Protein AF-A0A9D4A7J2-F1 (afdb_monomer_lite)

Radius of gyration: 13.28 Å; chains: 1; bounding box: 36×20×30 Å

Structure (mmCIF, N/CA/C/O backbone):
data_AF-A0A9D4A7J2-F1
#
_entry.id   AF-A0A9D4A7J2-F1
#
loop_
_atom_site.group_PDB
_atom_site.id
_atom_site.type_symbol
_atom_site.label_atom_id
_atom_site.label_alt_id
_atom_site.label_comp_id
_atom_site.label_asym_id
_atom_site.label_entity_id
_atom_site.label_seq_id
_atom_site.pdbx_PDB_ins_code
_atom_site.Cartn_x
_atom_site.Cartn_y
_atom_site.Cartn_z
_atom_site.occupancy
_atom_site.B_iso_or_equiv
_atom_site.auth_seq_id
_atom_site.auth_comp_id
_atom_site.auth_asym_id
_atom_site.auth_atom_id
_atom_site.pdbx_PDB_model_num
ATOM 1 N N . MET A 1 1 ? -24.326 -13.858 13.269 1.00 32.75 1 MET A N 1
ATOM 2 C CA . MET A 1 1 ? -24.117 -12.658 12.436 1.00 32.75 1 MET A CA 1
ATOM 3 C C . MET A 1 1 ? -22.658 -12.266 12.620 1.00 32.75 1 MET A C 1
ATOM 5 O O .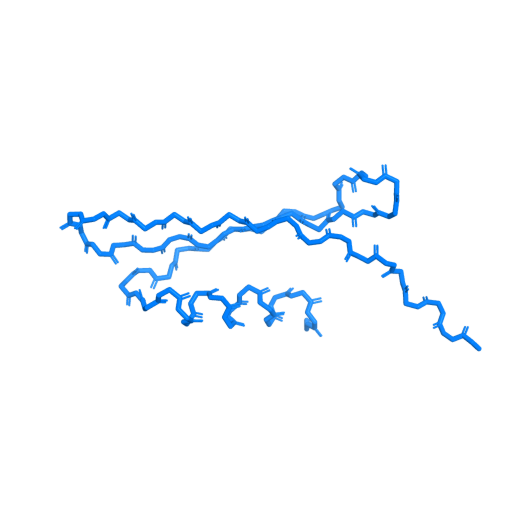 MET A 1 1 ? -22.316 -11.761 13.678 1.00 32.75 1 MET A O 1
ATOM 9 N N . LEU A 1 2 ? -21.773 -12.661 11.700 1.00 30.34 2 LEU A N 1
ATOM 10 C CA . LEU A 1 2 ? -20.362 -12.265 11.745 1.00 30.34 2 LEU A CA 1
ATOM 11 C C . LEU A 1 2 ? -20.309 -10.802 11.303 1.00 30.34 2 LEU A C 1
ATOM 13 O O . LEU A 1 2 ? -20.498 -10.513 10.124 1.00 30.34 2 LEU A O 1
ATOM 17 N N . VAL A 1 3 ? -20.149 -9.885 12.255 1.00 38.94 3 VAL A N 1
ATOM 18 C CA . VAL A 1 3 ? -19.853 -8.483 11.952 1.00 38.94 3 VAL A CA 1
ATOM 19 C C . VAL A 1 3 ? -18.412 -8.474 11.456 1.00 38.94 3 VAL A C 1
ATOM 21 O O . VAL A 1 3 ? -17.479 -8.488 12.251 1.00 38.94 3 VAL A O 1
ATOM 24 N N . LEU A 1 4 ? -18.229 -8.574 10.139 1.00 46.09 4 LEU A N 1
ATOM 25 C CA . LEU A 1 4 ? -16.958 -8.221 9.518 1.00 46.09 4 LEU A CA 1
ATOM 26 C C . LEU A 1 4 ? -16.722 -6.750 9.882 1.00 46.09 4 LEU A C 1
ATOM 28 O O . LEU A 1 4 ? -17.567 -5.932 9.506 1.00 46.09 4 LEU A O 1
ATOM 32 N N . PRO A 1 5 ? -15.664 -6.401 10.639 1.00 47.62 5 PRO A N 1
ATOM 33 C CA . PRO A 1 5 ? -15.351 -5.001 10.867 1.00 47.62 5 PRO A CA 1
ATOM 34 C C . PRO A 1 5 ? -15.228 -4.347 9.492 1.00 47.62 5 PRO A C 1
ATOM 36 O O . PRO A 1 5 ? -14.536 -4.862 8.610 1.00 47.62 5 PRO A O 1
ATOM 39 N N . THR A 1 6 ? -15.987 -3.276 9.276 1.00 55.03 6 THR A N 1
ATOM 40 C CA . THR A 1 6 ? -16.002 -2.508 8.030 1.00 55.03 6 THR A CA 1
ATOM 41 C C . THR A 1 6 ? -14.655 -1.812 7.870 1.00 55.03 6 THR A C 1
ATOM 43 O O . THR A 1 6 ? -14.494 -0.643 8.198 1.00 55.03 6 THR A O 1
ATOM 46 N N . ILE A 1 7 ? -13.663 -2.566 7.400 1.00 58.69 7 ILE A N 1
ATOM 47 C CA . ILE A 1 7 ? -12.324 -2.076 7.104 1.00 58.69 7 ILE A CA 1
ATOM 48 C C . ILE A 1 7 ? -12.436 -1.104 5.928 1.00 58.69 7 ILE A C 1
ATOM 50 O O . ILE A 1 7 ? -12.769 -1.502 4.809 1.00 58.69 7 ILE A O 1
ATOM 54 N N . GLN A 1 8 ? -12.165 0.177 6.184 1.00 57.75 8 GLN A N 1
ATOM 55 C CA . GLN A 1 8 ? -12.037 1.175 5.127 1.00 57.75 8 GLN A CA 1
ATOM 56 C C . GLN A 1 8 ? -10.584 1.211 4.654 1.00 57.75 8 GLN A C 1
ATOM 58 O O . GLN A 1 8 ? -9.651 1.421 5.435 1.00 57.75 8 GLN A O 1
ATOM 63 N N . LEU A 1 9 ? -10.420 0.954 3.360 1.00 57.72 9 LEU A N 1
ATOM 64 C CA . LEU A 1 9 ? -9.148 0.719 2.695 1.00 57.72 9 LEU A CA 1
ATOM 65 C C . LEU A 1 9 ? -8.762 1.974 1.907 1.00 57.72 9 LEU A C 1
ATOM 67 O O . LEU A 1 9 ? -9.378 2.292 0.889 1.00 57.72 9 LEU A O 1
ATOM 71 N N . GLU A 1 10 ? -7.744 2.689 2.373 1.00 64.75 10 GLU A N 1
ATOM 72 C CA . GLU A 1 10 ? -7.205 3.855 1.671 1.00 64.75 10 GLU A CA 1
ATOM 73 C C . GLU A 1 10 ? -5.949 3.432 0.908 1.00 64.75 10 GLU A C 1
ATOM 75 O O . GLU A 1 10 ? -4.922 3.128 1.509 1.00 64.75 10 GLU A O 1
ATOM 80 N N . LYS A 1 11 ? -6.035 3.355 -0.425 1.00 65.69 11 LYS A N 1
ATOM 81 C CA . LYS A 1 11 ? -4.943 2.899 -1.298 1.00 65.69 11 LYS A CA 1
ATOM 82 C C . LYS A 1 11 ? -4.191 4.079 -1.909 1.00 65.69 11 LYS A C 1
ATOM 84 O O . LYS A 1 11 ? -4.797 5.001 -2.448 1.00 65.69 11 LYS A O 1
ATOM 89 N N . ILE A 1 12 ? -2.865 3.980 -1.932 1.00 70.69 12 ILE A N 1
ATOM 90 C CA . ILE A 1 12 ? -1.964 4.889 -2.640 1.00 70.69 12 ILE A CA 1
ATOM 91 C C . ILE A 1 12 ? -1.151 4.063 -3.643 1.00 70.69 12 ILE A C 1
ATOM 93 O O . ILE A 1 12 ? -0.348 3.210 -3.265 1.00 70.69 12 ILE A O 1
ATOM 97 N N . LEU A 1 13 ? -1.367 4.315 -4.935 1.00 71.75 13 LEU A N 1
ATOM 98 C CA . LEU A 1 13 ? -0.540 3.779 -6.015 1.00 71.75 13 LEU A CA 1
ATOM 99 C C . LEU A 1 13 ? 0.312 4.910 -6.580 1.00 71.75 13 LEU A C 1
ATOM 101 O O . LEU A 1 13 ? -0.223 5.885 -7.108 1.00 71.75 13 LEU A O 1
ATOM 105 N N . LEU A 1 14 ? 1.631 4.761 -6.495 1.00 71.38 14 LEU A N 1
ATOM 106 C CA . LEU A 1 14 ? 2.574 5.688 -7.104 1.00 71.38 14 LEU A CA 1
ATOM 107 C C . LEU A 1 14 ? 3.340 4.967 -8.211 1.00 71.38 14 LEU A C 1
ATOM 109 O O . LEU A 1 14 ? 3.990 3.953 -7.964 1.00 71.38 14 LEU A O 1
ATOM 113 N N . VAL A 1 15 ? 3.240 5.494 -9.432 1.00 64.44 15 VAL A N 1
ATOM 114 C CA . VAL A 1 15 ? 3.938 4.975 -10.615 1.00 64.44 15 VAL A CA 1
ATOM 115 C C . VAL A 1 15 ? 4.899 6.047 -11.114 1.00 64.44 15 VAL A C 1
ATOM 117 O O . VAL A 1 15 ? 4.480 7.114 -11.570 1.00 64.44 15 VAL A O 1
ATOM 120 N N . GLU A 1 16 ? 6.197 5.771 -11.030 1.00 69.38 16 GLU A N 1
ATOM 121 C CA . GLU A 1 16 ? 7.239 6.645 -11.553 1.00 69.38 16 GLU A CA 1
ATOM 122 C C . GLU A 1 16 ? 7.351 6.470 -13.075 1.00 69.38 16 GLU A C 1
ATOM 124 O O . GLU A 1 16 ? 7.754 5.422 -13.584 1.00 69.38 16 GLU A O 1
ATOM 129 N N . ARG A 1 17 ? 7.004 7.521 -13.827 1.00 60.16 17 ARG A N 1
ATOM 130 C CA . ARG A 1 17 ? 6.909 7.468 -15.299 1.00 60.16 17 ARG A CA 1
ATOM 131 C C . ARG A 1 17 ? 8.242 7.223 -16.015 1.00 60.16 17 ARG A C 1
ATOM 133 O O . ARG A 1 17 ? 8.224 6.722 -17.132 1.00 60.16 17 ARG A O 1
ATOM 140 N N . TYR A 1 18 ? 9.373 7.578 -15.406 1.00 62.81 18 TYR A N 1
ATOM 141 C CA . TYR A 1 18 ? 10.691 7.491 -16.051 1.00 62.81 18 TYR A CA 1
ATOM 142 C C . TYR A 1 18 ? 11.355 6.123 -15.890 1.00 62.81 18 TYR A C 1
ATOM 144 O O . TYR A 1 18 ? 12.060 5.662 -16.783 1.00 62.81 18 TYR A O 1
ATOM 152 N N . THR A 1 19 ? 11.117 5.458 -14.766 1.00 65.19 19 THR A N 1
ATOM 153 C CA . THR A 1 19 ? 11.752 4.181 -14.416 1.00 65.19 19 THR A CA 1
ATOM 154 C C . THR A 1 19 ? 10.791 3.000 -14.577 1.00 65.19 19 THR A C 1
ATOM 156 O O . THR A 1 19 ? 11.230 1.850 -14.673 1.00 65.19 19 THR A O 1
ATOM 159 N N . GLY A 1 20 ? 9.480 3.271 -14.624 1.00 67.44 20 GLY A N 1
ATOM 160 C CA . GLY A 1 20 ? 8.427 2.262 -14.553 1.00 67.44 20 GLY A CA 1
ATOM 161 C C . GLY A 1 20 ? 8.302 1.634 -13.164 1.00 67.44 20 GLY A C 1
ATOM 162 O O . GLY A 1 20 ? 7.644 0.605 -13.029 1.00 67.44 20 GLY A O 1
ATOM 163 N N . LEU A 1 21 ? 8.954 2.207 -12.146 1.00 73.00 21 LEU A N 1
ATOM 164 C CA . LEU A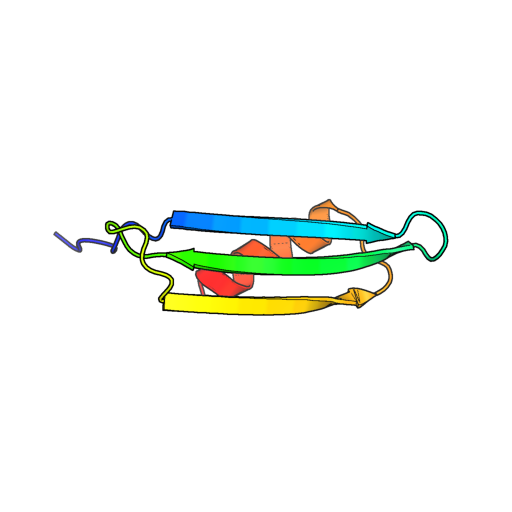 1 21 ? 8.869 1.721 -10.777 1.00 73.00 21 LEU A CA 1
ATOM 165 C C . LEU A 1 21 ? 7.490 2.028 -10.199 1.00 73.00 21 LEU A C 1
ATOM 167 O O . LEU A 1 21 ? 6.981 3.143 -10.293 1.00 73.00 21 LEU A O 1
ATOM 171 N N . SER A 1 22 ? 6.905 1.014 -9.585 1.00 76.62 22 SER A N 1
ATOM 172 C CA . SER A 1 22 ? 5.590 1.049 -8.974 1.00 76.62 22 SER A CA 1
ATOM 173 C C . SER A 1 22 ? 5.718 0.739 -7.492 1.00 76.62 22 SER A C 1
ATOM 175 O O . SER A 1 22 ? 6.351 -0.239 -7.080 1.00 76.62 22 SER A O 1
ATOM 177 N N . VAL A 1 23 ? 5.102 1.595 -6.689 1.00 79.44 23 VAL A N 1
ATOM 178 C CA . VAL A 1 23 ? 4.974 1.428 -5.246 1.00 79.44 23 VAL A CA 1
ATOM 179 C C . VAL A 1 23 ? 3.497 1.371 -4.921 1.00 79.44 23 VAL A C 1
ATOM 181 O O . VAL A 1 23 ? 2.726 2.252 -5.305 1.00 79.44 23 VAL A O 1
ATOM 184 N N . VAL A 1 24 ? 3.112 0.325 -4.203 1.00 82.38 24 VAL A N 1
ATOM 185 C CA . VAL A 1 24 ? 1.772 0.174 -3.648 1.00 82.38 24 VAL A CA 1
ATOM 186 C C . VAL A 1 24 ? 1.866 0.361 -2.156 1.00 82.38 24 VAL A C 1
ATOM 188 O O . VAL A 1 24 ? 2.676 -0.279 -1.491 1.00 82.38 24 VAL A O 1
ATOM 191 N N . GLY A 1 25 ? 1.014 1.217 -1.623 1.00 81.50 25 GLY A N 1
ATOM 192 C CA . GLY A 1 25 ? 0.791 1.298 -0.198 1.00 81.50 25 GLY A CA 1
ATOM 193 C C . GLY A 1 25 ? -0.669 1.537 0.105 1.00 81.50 25 GLY A C 1
ATOM 194 O O . GLY A 1 25 ? -1.479 1.826 -0.778 1.00 81.50 25 GLY A O 1
ATOM 195 N N . GLY A 1 26 ? -1.001 1.417 1.373 1.00 82.12 26 GLY A N 1
ATOM 196 C CA . GLY A 1 26 ? -2.321 1.749 1.843 1.00 82.12 26 GLY A CA 1
ATOM 197 C C . GLY A 1 26 ? -2.404 1.736 3.349 1.00 82.12 26 GLY A C 1
ATOM 198 O O . GLY A 1 26 ? -1.478 1.318 4.049 1.00 82.12 26 GLY A O 1
ATOM 199 N N . VAL A 1 27 ? -3.534 2.221 3.833 1.00 80.81 27 VAL A N 1
ATOM 200 C CA . VAL A 1 27 ? -3.858 2.249 5.247 1.00 80.81 27 VAL A CA 1
ATOM 201 C C . VAL A 1 27 ? -5.176 1.519 5.445 1.00 80.81 27 VAL A C 1
ATOM 203 O O . VAL A 1 27 ? -6.153 1.731 4.725 1.00 80.81 27 VAL A O 1
ATOM 206 N N . VAL A 1 28 ? -5.171 0.620 6.414 1.00 81.12 28 VAL A N 1
ATOM 207 C CA . VAL A 1 28 ? -6.349 -0.034 6.960 1.00 81.12 28 VAL A CA 1
ATOM 208 C C . VAL A 1 28 ? -6.824 0.834 8.107 1.00 81.12 28 VAL A C 1
ATOM 210 O O . VAL A 1 28 ? -6.086 1.069 9.072 1.00 81.12 28 VAL A O 1
ATOM 213 N N . SER A 1 29 ? -8.053 1.317 7.988 1.00 82.19 29 SER A N 1
ATOM 214 C CA . SER A 1 29 ? -8.700 2.096 9.029 1.00 82.19 29 SER A CA 1
ATOM 215 C C . SER A 1 29 ? -9.953 1.405 9.547 1.00 82.19 29 SER A C 1
ATOM 217 O O . SER A 1 29 ? -10.623 0.659 8.829 1.00 82.19 29 SER A O 1
ATOM 219 N N . ASP A 1 30 ? -10.215 1.636 10.829 1.00 80.75 30 ASP A N 1
ATOM 220 C CA . ASP A 1 30 ? -11.429 1.195 11.504 1.00 80.75 30 ASP A CA 1
ATOM 221 C C . ASP A 1 30 ? -12.656 1.997 11.033 1.00 80.75 30 ASP A C 1
ATOM 223 O O . ASP A 1 30 ? -12.523 3.045 10.400 1.00 80.75 30 ASP A O 1
ATOM 227 N N . GLU A 1 31 ? -13.853 1.594 11.454 1.00 81.31 31 GLU A N 1
ATOM 228 C CA . GLU A 1 31 ? -15.099 2.352 11.265 1.00 81.31 31 GLU A CA 1
ATOM 229 C C . GLU A 1 31 ? -15.035 3.778 11.846 1.00 81.31 31 GLU A C 1
ATOM 231 O O . GLU A 1 31 ? -15.723 4.692 11.390 1.00 81.31 31 GLU A O 1
ATOM 236 N N . THR A 1 32 ? -14.141 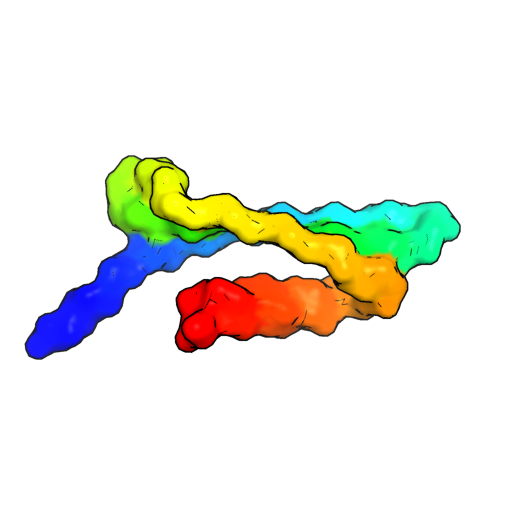3.998 12.813 1.00 85.12 32 THR A N 1
ATOM 237 C CA . THR A 1 32 ? -13.847 5.310 13.405 1.00 85.12 32 THR A CA 1
ATOM 238 C C . THR A 1 32 ? -12.818 6.131 12.615 1.00 85.12 32 THR A C 1
ATOM 240 O O . THR A 1 32 ? -12.374 7.179 13.089 1.00 85.12 32 THR A O 1
ATOM 243 N N . ARG A 1 33 ? -12.412 5.664 11.423 1.00 75.38 33 ARG A N 1
ATOM 244 C CA . ARG A 1 33 ? -11.323 6.202 10.582 1.00 75.38 33 ARG A CA 1
ATOM 245 C C . ARG A 1 33 ? -9.964 6.281 11.275 1.00 75.38 33 ARG A C 1
ATOM 247 O O . ARG A 1 33 ? -9.058 6.980 10.820 1.00 75.38 33 ARG A O 1
ATOM 254 N N . LYS A 1 34 ? -9.789 5.561 12.381 1.00 82.69 34 LYS A N 1
ATOM 255 C CA . LYS A 1 34 ? -8.487 5.435 13.033 1.00 82.69 34 LYS A CA 1
ATOM 256 C C . LYS A 1 34 ? -7.623 4.463 12.253 1.00 82.69 34 LYS A C 1
ATOM 258 O O . LYS A 1 34 ? -8.078 3.383 11.892 1.00 82.69 34 LYS A O 1
ATOM 263 N N . TRP A 1 35 ? -6.378 4.851 12.008 1.00 83.81 35 TRP A N 1
ATOM 264 C CA . TRP A 1 35 ? -5.409 4.008 11.320 1.00 83.81 35 TRP A CA 1
ATOM 265 C C . TRP A 1 35 ? -5.016 2.839 12.220 1.00 83.81 35 TRP A C 1
ATOM 267 O O . TRP A 1 35 ? -4.509 3.046 13.321 1.00 83.81 35 TRP A O 1
ATOM 277 N N . ILE A 1 36 ? -5.272 1.621 11.750 1.00 82.00 36 ILE A N 1
ATOM 278 C CA . ILE A 1 36 ? 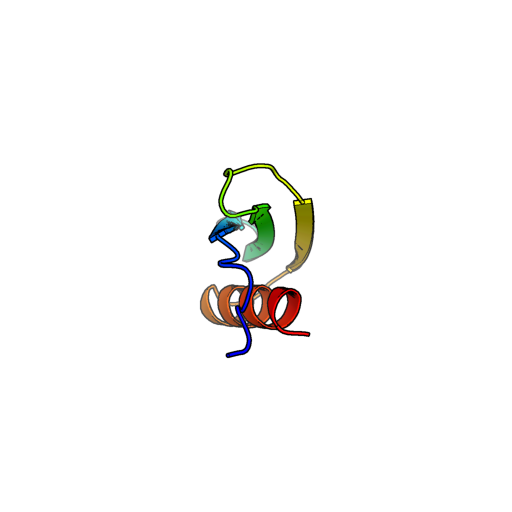-4.927 0.384 12.455 1.00 82.00 36 ILE A CA 1
ATOM 279 C C . ILE A 1 36 ? -3.603 -0.161 11.916 1.00 82.00 36 ILE A C 1
ATOM 281 O O . ILE A 1 36 ? -2.734 -0.563 12.686 1.00 82.00 36 ILE A O 1
ATOM 285 N N . LEU A 1 37 ? -3.441 -0.168 10.590 1.00 80.81 37 LEU A N 1
ATOM 286 C CA . LEU A 1 37 ? -2.278 -0.747 9.923 1.00 80.81 37 LEU A CA 1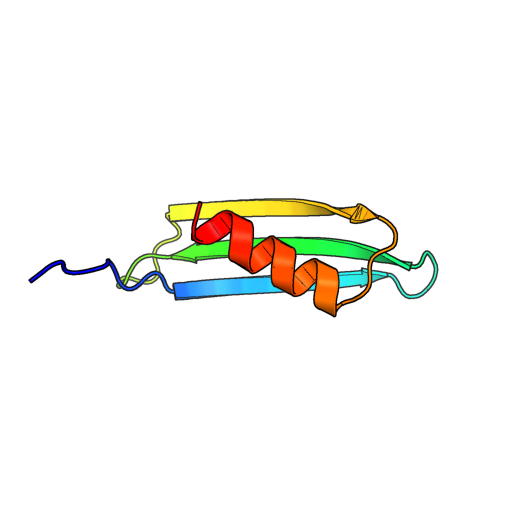
ATOM 287 C C . LEU A 1 37 ? -1.944 0.049 8.661 1.00 80.81 37 LEU A C 1
ATOM 289 O O . LEU A 1 37 ? -2.819 0.313 7.845 1.00 80.81 37 LEU A O 1
ATOM 293 N N . GLY A 1 38 ? -0.673 0.395 8.480 1.00 82.38 38 GLY A N 1
ATOM 294 C CA . GLY A 1 38 ? -0.148 0.892 7.211 1.00 82.38 38 GLY A CA 1
ATOM 295 C C . GLY A 1 38 ? 0.693 -0.184 6.538 1.00 82.38 38 GLY A C 1
ATOM 296 O O . GLY A 1 38 ? 1.455 -0.880 7.208 1.00 82.38 38 GLY A O 1
ATOM 297 N N . TYR A 1 39 ? 0.587 -0.307 5.220 1.00 79.44 39 TYR A N 1
ATOM 298 C CA . TYR A 1 39 ? 1.471 -1.157 4.432 1.00 79.44 39 TYR A CA 1
ATOM 299 C C . TYR A 1 39 ? 2.053 -0.373 3.260 1.00 79.44 39 TYR A C 1
ATOM 301 O O . TYR A 1 39 ? 1.409 0.500 2.681 1.00 79.44 39 TYR A O 1
ATOM 309 N N . SER A 1 40 ? 3.292 -0.691 2.901 1.00 83.31 40 SER A N 1
ATOM 310 C CA . SER A 1 40 ? 3.934 -0.191 1.692 1.00 83.31 40 SER A CA 1
ATOM 311 C C . SER A 1 40 ? 4.842 -1.268 1.115 1.00 83.31 40 SER A C 1
ATOM 313 O O . SER A 1 40 ? 5.486 -2.029 1.840 1.00 83.31 40 SER A O 1
ATOM 315 N N . ARG A 1 41 ? 4.862 -1.373 -0.212 1.00 78.00 41 ARG A N 1
ATOM 316 C CA . ARG A 1 41 ? 5.676 -2.343 -0.930 1.00 78.00 41 ARG A CA 1
ATOM 317 C C . ARG A 1 41 ? 6.123 -1.790 -2.271 1.00 78.00 41 ARG A C 1
ATOM 319 O O . ARG A 1 41 ? 5.324 -1.307 -3.072 1.00 78.00 41 ARG A O 1
ATOM 326 N N . PHE A 1 42 ? 7.416 -1.936 -2.529 1.00 79.94 42 PHE A N 1
ATOM 327 C CA . PHE A 1 42 ? 7.985 -1.751 -3.856 1.00 79.94 42 PHE A CA 1
ATOM 328 C C . PHE A 1 42 ? 7.671 -2.976 -4.715 1.00 79.94 42 PHE A C 1
ATOM 330 O O . PHE A 1 42 ? 8.075 -4.093 -4.389 1.00 79.94 42 PHE A O 1
ATOM 337 N N . LEU A 1 43 ? 6.949 -2.757 -5.812 1.00 78.38 43 LEU A N 1
ATOM 338 C CA . LEU A 1 43 ? 6.604 -3.783 -6.800 1.00 78.38 43 LEU A CA 1
ATOM 339 C C . LEU A 1 43 ? 7.491 -3.708 -8.051 1.00 78.38 43 LEU A C 1
ATOM 341 O O . LEU A 1 43 ? 7.282 -4.461 -8.998 1.00 78.38 43 LEU A O 1
ATOM 345 N N . TRP A 1 44 ? 8.513 -2.843 -8.039 1.00 79.50 44 TRP A N 1
ATOM 346 C CA . TRP A 1 44 ? 9.419 -2.622 -9.168 1.00 79.50 44 TRP A CA 1
ATOM 347 C C . TRP A 1 44 ? 8.630 -2.300 -10.442 1.00 79.50 44 TRP A C 1
ATOM 349 O O . TRP A 1 44 ? 7.752 -1.446 -10.402 1.00 79.50 44 TRP A O 1
ATOM 359 N N . LYS A 1 45 ? 8.927 -2.941 -11.574 1.00 80.38 45 LYS A N 1
ATOM 360 C CA . LYS A 1 45 ? 8.147 -2.780 -12.803 1.00 80.38 45 LYS A CA 1
ATOM 361 C C . LYS A 1 45 ? 6.939 -3.713 -12.760 1.00 80.38 45 LYS A C 1
ATOM 363 O O . LYS A 1 45 ? 7.084 -4.899 -13.037 1.00 80.38 45 LYS A O 1
ATOM 368 N N . CYS A 1 46 ? 5.764 -3.179 -12.438 1.00 74.50 46 CYS A N 1
ATOM 369 C CA . CYS A 1 46 ? 4.496 -3.904 -12.522 1.00 74.50 46 CYS A CA 1
ATOM 370 C C . CYS A 1 46 ? 3.443 -3.066 -13.252 1.00 74.50 46 CYS A C 1
ATOM 372 O O . CYS A 1 46 ? 3.545 -1.838 -13.309 1.00 74.50 46 CYS A O 1
ATOM 374 N N . LEU A 1 47 ? 2.419 -3.716 -13.811 1.00 76.69 47 LEU A N 1
ATOM 375 C CA . LEU A 1 47 ? 1.262 -2.990 -14.323 1.00 76.69 47 LEU A CA 1
ATOM 376 C C . LEU A 1 47 ? 0.454 -2.431 -13.148 1.00 76.69 47 LEU A C 1
ATOM 378 O O . LEU A 1 47 ? 0.473 -2.980 -12.044 1.00 76.69 47 LEU A O 1
ATOM 382 N N . ALA A 1 48 ? -0.301 -1.358 -13.395 1.00 73.31 48 ALA A N 1
ATOM 383 C CA . ALA A 1 48 ? -1.197 -0.800 -12.386 1.00 73.31 48 ALA A CA 1
ATOM 384 C C . ALA A 1 48 ? -2.164 -1.869 -11.846 1.00 73.31 48 ALA A C 1
ATOM 386 O O . ALA A 1 48 ? -2.371 -1.931 -10.640 1.00 73.31 48 ALA A O 1
ATOM 387 N N . PHE A 1 49 ? -2.663 -2.755 -12.718 1.00 79.00 49 PHE A N 1
ATOM 388 C CA . PHE A 1 49 ? -3.541 -3.873 -12.360 1.00 79.00 49 PHE A CA 1
ATOM 389 C C . PHE A 1 49 ? -2.899 -4.860 -11.372 1.00 79.00 49 PHE A C 1
ATOM 391 O O . PHE A 1 49 ? -3.506 -5.190 -10.355 1.00 79.00 49 PHE A O 1
ATOM 398 N N . ASP A 1 50 ? -1.652 -5.276 -11.619 1.00 78.00 50 ASP A N 1
ATOM 399 C CA . ASP A 1 50 ? -0.924 -6.197 -10.731 1.00 78.00 50 ASP A CA 1
ATOM 400 C C . ASP A 1 50 ? -0.716 -5.582 -9.344 1.00 78.00 50 ASP A C 1
ATOM 402 O O . ASP A 1 50 ? -0.832 -6.251 -8.317 1.00 78.00 50 ASP A O 1
ATOM 406 N N . ALA A 1 51 ? -0.458 -4.275 -9.322 1.00 74.12 51 ALA A N 1
ATOM 407 C CA . ALA A 1 51 ? -0.380 -3.482 -8.109 1.00 74.12 51 ALA A CA 1
ATOM 408 C C . ALA A 1 51 ? -1.717 -3.433 -7.346 1.00 74.12 51 ALA A C 1
ATOM 410 O O . ALA A 1 51 ? -1.729 -3.491 -6.114 1.00 74.12 51 ALA A O 1
ATOM 411 N N . GLU A 1 52 ? -2.851 -3.342 -8.047 1.00 74.50 52 GLU A N 1
ATOM 412 C CA . GLU A 1 52 ? -4.171 -3.379 -7.408 1.00 74.50 52 GLU A CA 1
ATOM 413 C C . GLU A 1 52 ? -4.484 -4.748 -6.811 1.00 74.50 52 GLU A C 1
ATOM 415 O O . GLU A 1 52 ? -4.953 -4.823 -5.675 1.00 74.50 52 GLU A O 1
ATOM 420 N N . LEU A 1 53 ? -4.182 -5.819 -7.547 1.00 80.00 53 LEU A N 1
ATOM 421 C CA . LEU A 1 53 ? -4.413 -7.188 -7.098 1.00 80.00 53 LEU A CA 1
ATOM 422 C C . LEU A 1 53 ? -3.583 -7.515 -5.847 1.00 80.00 53 LEU A C 1
ATOM 424 O O . LEU A 1 53 ? -4.081 -8.139 -4.910 1.00 80.00 53 LEU A O 1
ATOM 428 N N . TRP A 1 54 ? -2.342 -7.025 -5.793 1.00 76.81 54 TRP A N 1
ATOM 429 C CA . TRP A 1 54 ? -1.483 -7.152 -4.615 1.00 76.81 54 TRP A CA 1
ATOM 430 C C . TRP A 1 54 ? -2.030 -6.428 -3.385 1.00 76.81 54 TRP A C 1
ATOM 432 O O . TRP A 1 54 ? -2.014 -6.984 -2.287 1.00 76.81 54 TRP A O 1
ATOM 442 N N . ALA A 1 55 ? -2.513 -5.194 -3.559 1.00 71.75 55 ALA A N 1
ATOM 443 C CA . ALA A 1 55 ? -3.119 -4.425 -2.473 1.00 71.75 55 ALA A CA 1
ATOM 444 C C . ALA A 1 55 ? -4.336 -5.155 -1.882 1.00 71.75 55 ALA A C 1
ATOM 446 O O . ALA A 1 55 ? -4.523 -5.160 -0.669 1.00 71.75 55 ALA A O 1
ATOM 447 N N . PHE A 1 56 ? -5.128 -5.812 -2.736 1.00 75.06 56 PHE A N 1
ATOM 448 C CA . PHE A 1 56 ? -6.255 -6.634 -2.308 1.00 75.06 56 PHE A CA 1
ATOM 449 C C . PHE A 1 56 ? -5.788 -7.845 -1.488 1.00 75.06 56 PHE A C 1
ATOM 451 O O . PHE A 1 56 ? -6.270 -8.059 -0.380 1.00 75.06 56 PHE A O 1
ATOM 458 N N . TRP A 1 57 ? -4.799 -8.601 -1.973 1.00 75.25 57 TRP A N 1
ATOM 459 C CA . TRP A 1 57 ? -4.277 -9.771 -1.255 1.00 75.25 57 TRP A CA 1
ATOM 460 C C . TRP A 1 57 ? -3.758 -9.456 0.155 1.00 75.25 57 TRP A C 1
ATOM 462 O O . TRP A 1 57 ? -3.997 -10.245 1.059 1.00 75.25 57 TRP A O 1
ATOM 472 N N . MET A 1 58 ? -3.112 -8.305 0.367 1.00 71.44 58 MET A N 1
ATOM 473 C CA . MET A 1 58 ? -2.568 -7.913 1.682 1.00 71.44 58 MET A CA 1
ATOM 474 C C . MET A 1 58 ? -3.629 -7.590 2.743 1.00 71.44 58 MET A C 1
ATOM 476 O O . MET A 1 58 ? -3.289 -7.488 3.917 1.00 71.44 58 MET A O 1
ATOM 480 N N . VAL A 1 59 ? -4.885 -7.355 2.353 1.00 66.38 59 VAL A N 1
ATOM 481 C CA . VAL A 1 59 ? -5.953 -7.013 3.310 1.00 66.38 59 VAL A CA 1
ATOM 482 C C . VAL A 1 59 ? -6.843 -8.204 3.644 1.00 66.38 59 VAL A C 1
ATOM 484 O O . VAL A 1 59 ? -7.415 -8.249 4.730 1.00 66.38 59 VAL A O 1
ATOM 487 N N . TYR A 1 60 ? -6.954 -9.173 2.737 1.00 65.75 60 TYR A N 1
ATOM 488 C CA . TYR A 1 60 ? -7.81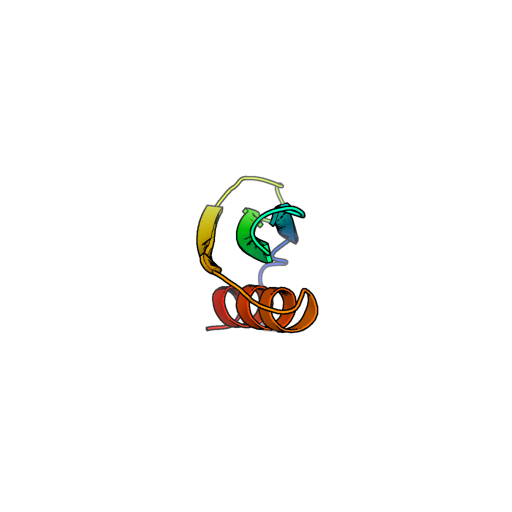9 -10.340 2.920 1.00 65.75 60 TYR A CA 1
ATOM 489 C C . TYR A 1 60 ? -7.080 -11.605 3.388 1.00 65.75 60 TYR A C 1
ATOM 491 O O . TYR A 1 60 ? -7.745 -12.615 3.621 1.00 65.75 60 TYR A O 1
ATOM 499 N N . TYR A 1 61 ? -5.750 -11.568 3.524 1.00 57.31 61 TYR A N 1
ATOM 500 C CA . TYR A 1 61 ? -4.909 -12.695 3.945 1.00 57.31 61 TYR A CA 1
ATOM 501 C C . TYR A 1 61 ? -3.894 -12.257 5.002 1.00 57.31 61 TYR A C 1
ATOM 503 O O . TYR A 1 61 ? -3.681 -13.034 5.960 1.00 57.31 61 TYR A O 1
#

Foldseek 3Di:
DPPPFPWDKAWDWDADPPQQKIKIKIFTAGVVRHTDDIDIDTPRNDDPVVSVVVSVVVVPD

pLDDT: mean 71.16, std 12.42, range [30.34, 85.12]

Organism: NCBI:txid47602

Secondary structure (DSSP, 8-state):
-------EEEEEEEE-TTT-EEEEEEEEE-TT--EEEEEEEEEEE--HHHHHHHHHHHHH-

Sequence (61 aa):
MLVLPTIQLEKILLVERYTGLSVVGGVVSDETRKWILGYSRFLWKCLAFDAELWAFWMVYY